Protein AF-A0A3D4S7I1-F1 (afdb_monomer_lite)

Structure (mmCIF, N/CA/C/O backbone):
data_AF-A0A3D4S7I1-F1
#
_entry.id   AF-A0A3D4S7I1-F1
#
loop_
_atom_site.group_PDB
_atom_site.id
_atom_site.type_symbol
_atom_site.label_atom_id
_atom_site.label_alt_id
_atom_site.labe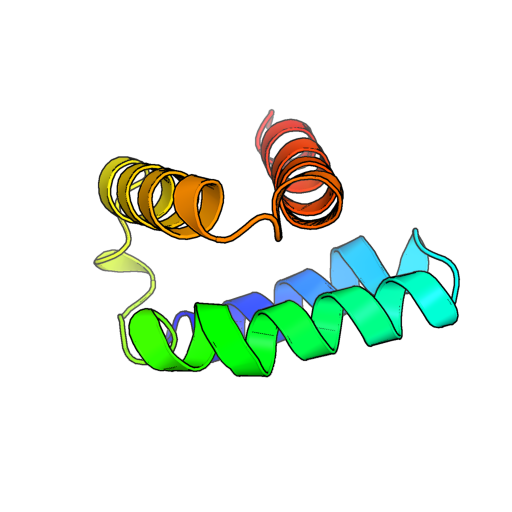l_comp_id
_atom_site.label_asym_id
_atom_site.label_entity_id
_atom_site.label_seq_id
_atom_site.pdbx_PDB_ins_code
_atom_site.Cartn_x
_atom_site.Cartn_y
_atom_site.Cartn_z
_atom_site.occupancy
_atom_site.B_iso_or_equiv
_atom_site.auth_seq_id
_atom_site.auth_comp_id
_atom_site.auth_asym_id
_atom_site.auth_atom_id
_atom_site.pdbx_PDB_model_num
ATOM 1 N N . MET A 1 1 ? -11.408 -11.941 3.105 1.00 84.31 1 MET A N 1
ATOM 2 C CA . MET A 1 1 ? -10.044 -11.950 2.496 1.00 84.31 1 MET A CA 1
ATOM 3 C C . MET A 1 1 ? -9.317 -10.759 3.061 1.00 84.31 1 MET A C 1
ATOM 5 O O . MET A 1 1 ? -9.888 -9.670 3.047 1.00 84.31 1 MET A O 1
ATOM 9 N N . LYS A 1 2 ? -8.077 -10.931 3.520 1.00 88.31 2 LYS A N 1
ATOM 10 C CA . LYS A 1 2 ? -7.356 -9.816 4.130 1.00 88.31 2 LYS A CA 1
ATOM 11 C C . LYS A 1 2 ? -6.900 -8.818 3.081 1.00 88.31 2 LYS A C 1
ATOM 13 O O . LYS A 1 2 ? -6.558 -9.172 1.952 1.00 88.31 2 LYS A O 1
ATOM 18 N N . TYR A 1 3 ? -6.835 -7.553 3.473 1.00 85.31 3 TYR A N 1
ATOM 19 C CA . TYR A 1 3 ? -6.427 -6.490 2.564 1.00 85.31 3 TYR A CA 1
ATOM 20 C C . TYR A 1 3 ? -5.012 -6.667 2.020 1.00 85.31 3 TYR A C 1
ATOM 22 O O . TYR A 1 3 ? -4.773 -6.365 0.855 1.00 85.31 3 TYR A O 1
ATOM 30 N N . LYS A 1 4 ? -4.086 -7.192 2.831 1.00 85.88 4 LYS A N 1
ATOM 31 C CA . LYS A 1 4 ? -2.721 -7.499 2.377 1.00 85.88 4 LYS A CA 1
ATOM 32 C C . LYS A 1 4 ? -2.702 -8.519 1.233 1.00 85.88 4 LYS A C 1
ATOM 34 O O . LYS A 1 4 ? -2.034 -8.297 0.235 1.00 85.88 4 LYS A O 1
ATOM 39 N N . GLU A 1 5 ? -3.514 -9.572 1.332 1.00 87.75 5 GLU A N 1
ATOM 40 C CA . GLU A 1 5 ? -3.601 -10.631 0.316 1.00 87.75 5 GLU A CA 1
ATOM 41 C C . GLU A 1 5 ? -4.176 -10.070 -0.985 1.00 87.75 5 GLU A C 1
ATOM 43 O O . GLU A 1 5 ? -3.692 -10.341 -2.082 1.00 87.75 5 GLU A O 1
ATOM 48 N N . TRP A 1 6 ? -5.194 -9.220 -0.857 1.00 87.69 6 TRP A N 1
ATOM 49 C CA . TRP A 1 6 ? -5.764 -8.522 -1.996 1.00 87.69 6 TRP A CA 1
ATOM 50 C C . TRP A 1 6 ? -4.775 -7.533 -2.633 1.00 87.69 6 TRP A C 1
ATOM 52 O O . TRP A 1 6 ? -4.722 -7.436 -3.859 1.00 87.69 6 TRP A O 1
ATOM 62 N N . LEU A 1 7 ? -3.974 -6.821 -1.830 1.00 84.19 7 LEU A N 1
ATOM 63 C CA . LEU A 1 7 ? -2.942 -5.903 -2.319 1.00 84.19 7 LEU A CA 1
ATOM 64 C C . LEU A 1 7 ? -1.871 -6.633 -3.128 1.00 84.19 7 LEU A C 1
ATOM 66 O O . LEU A 1 7 ? -1.463 -6.108 -4.162 1.00 84.19 7 LEU A O 1
ATOM 70 N N . ASP A 1 8 ? -1.468 -7.831 -2.707 1.00 87.44 8 ASP A N 1
ATOM 71 C CA . ASP A 1 8 ? -0.506 -8.660 -3.437 1.00 87.44 8 ASP A CA 1
ATOM 72 C C . ASP A 1 8 ? -1.064 -9.067 -4.810 1.00 87.44 8 ASP A C 1
ATOM 74 O O . ASP A 1 8 ? -0.419 -8.869 -5.844 1.00 87.44 8 ASP A O 1
ATOM 78 N N . VAL A 1 9 ? -2.318 -9.539 -4.848 1.00 87.50 9 VAL A N 1
ATOM 79 C CA . VAL A 1 9 ? -3.019 -9.885 -6.098 1.00 87.50 9 VAL A CA 1
ATOM 80 C C . VAL A 1 9 ? -3.184 -8.660 -6.998 1.00 87.50 9 VAL A C 1
ATOM 82 O O . VAL A 1 9 ? -2.979 -8.733 -8.211 1.00 87.50 9 VAL A O 1
ATOM 85 N N . TRP A 1 10 ? -3.556 -7.515 -6.430 1.00 85.00 10 TRP A N 1
ATOM 86 C CA . TRP A 1 10 ? -3.715 -6.272 -7.174 1.00 85.00 10 TRP A CA 1
ATOM 87 C C . TRP A 1 10 ? -2.379 -5.782 -7.750 1.00 85.00 10 TRP A C 1
ATOM 89 O O . TRP A 1 10 ? -2.312 -5.364 -8.908 1.00 85.00 10 TRP A O 1
ATOM 99 N N . PHE A 1 11 ? -1.304 -5.870 -6.973 1.00 84.94 11 PHE A N 1
ATOM 100 C CA . PHE A 1 11 ? 0.027 -5.459 -7.392 1.00 84.94 11 PHE A CA 1
ATOM 101 C C . PHE A 1 11 ? 0.538 -6.305 -8.565 1.00 84.94 11 PHE A C 1
ATOM 103 O O . PHE A 1 11 ? 0.932 -5.744 -9.591 1.00 84.94 11 PHE A O 1
ATOM 110 N N . ALA A 1 12 ? 0.444 -7.632 -8.458 1.00 86.00 12 ALA A N 1
ATOM 111 C CA . ALA A 1 12 ? 0.871 -8.553 -9.510 1.00 86.00 12 ALA A CA 1
ATOM 112 C C . ALA A 1 12 ? 0.057 -8.391 -10.808 1.00 86.00 12 ALA A C 1
ATOM 114 O O . ALA A 1 12 ? 0.603 -8.449 -11.905 1.00 86.00 12 ALA A O 1
ATOM 115 N N . ASN A 1 13 ? -1.252 -8.132 -10.709 1.00 82.69 13 ASN A N 1
ATOM 116 C CA . ASN A 1 13 ? -2.112 -8.044 -11.895 1.00 82.69 13 ASN A CA 1
ATOM 117 C C . ASN A 1 13 ? -2.120 -6.667 -12.569 1.00 82.69 13 ASN A C 1
ATOM 119 O O . ASN A 1 13 ? -2.320 -6.579 -13.780 1.00 82.69 13 ASN A O 1
ATOM 123 N N . TYR A 1 14 ? -1.936 -5.581 -11.813 1.00 79.88 14 TYR A N 1
ATOM 124 C CA . TYR A 1 14 ? -2.111 -4.225 -12.346 1.00 79.88 14 TYR A CA 1
ATOM 125 C C . TYR A 1 14 ? -0.837 -3.390 -12.349 1.00 79.88 14 TYR A C 1
ATOM 127 O O . TYR A 1 14 ? -0.696 -2.526 -13.216 1.00 79.88 14 TYR A O 1
ATOM 135 N N . ILE A 1 15 ? 0.084 -3.603 -11.407 1.00 79.00 15 ILE A N 1
ATOM 136 C CA . ILE A 1 15 ? 1.304 -2.797 -11.289 1.00 79.00 15 ILE A CA 1
ATOM 137 C C . ILE A 1 15 ? 2.463 -3.454 -12.027 1.00 79.00 15 ILE A C 1
ATOM 139 O O . ILE A 1 15 ? 3.057 -2.794 -12.878 1.00 79.00 15 ILE A O 1
ATOM 143 N N . GLU A 1 16 ? 2.752 -4.730 -11.765 1.00 80.00 16 GLU A N 1
ATOM 144 C CA . GLU A 1 16 ? 3.866 -5.433 -12.419 1.00 80.00 16 GLU A CA 1
ATOM 145 C C . GLU A 1 16 ? 3.809 -5.407 -13.956 1.00 80.00 16 GLU A C 1
ATOM 147 O O . GLU A 1 16 ? 4.831 -5.084 -14.563 1.00 80.00 16 GLU A O 1
ATOM 152 N N . PRO A 1 17 ? 2.657 -5.634 -14.621 1.00 81.00 17 PRO A N 1
ATOM 153 C CA . PRO A 1 17 ? 2.613 -5.667 -16.083 1.00 81.00 17 PRO A CA 1
ATOM 154 C C . PRO A 1 17 ? 2.687 -4.272 -16.714 1.00 81.00 17 PRO A C 1
ATOM 156 O O . PRO A 1 17 ? 3.031 -4.128 -17.885 1.00 81.00 17 PRO A O 1
ATOM 159 N N . SER A 1 18 ? 2.327 -3.230 -15.956 1.00 75.50 18 SER A N 1
ATOM 160 C CA . SER A 1 18 ? 2.170 -1.863 -16.468 1.00 75.50 18 SER A CA 1
ATOM 161 C C . SER A 1 18 ? 3.327 -0.930 -16.107 1.00 75.50 18 SER A C 1
ATOM 163 O O . SER A 1 18 ? 3.427 0.175 -16.651 1.00 75.50 18 SER A O 1
ATOM 165 N N . SER A 1 19 ? 4.201 -1.342 -15.186 1.00 79.62 19 SER A N 1
ATOM 166 C CA . SER A 1 19 ? 5.230 -0.491 -14.595 1.00 79.62 19 SER A CA 1
ATOM 167 C C . SER A 1 19 ? 6.632 -1.070 -14.777 1.00 79.62 19 SER A C 1
ATOM 169 O O . SER A 1 19 ? 6.849 -2.272 -14.823 1.00 79.62 19 SER A O 1
ATOM 171 N N . LYS A 1 20 ? 7.630 -0.185 -14.879 1.00 81.81 20 LYS A N 1
ATOM 172 C CA . LYS A 1 20 ? 9.045 -0.589 -14.933 1.00 81.81 20 LYS A CA 1
ATOM 173 C C . LYS A 1 20 ? 9.492 -1.123 -13.570 1.00 81.81 20 LYS A C 1
ATOM 175 O O . LYS A 1 20 ? 9.066 -0.584 -12.552 1.00 81.81 20 LYS A O 1
ATOM 180 N N . THR A 1 21 ? 10.458 -2.039 -13.553 1.00 83.62 21 THR A N 1
ATOM 181 C CA . THR A 1 21 ? 10.985 -2.721 -12.352 1.00 83.62 21 THR A CA 1
ATOM 182 C C . THR A 1 21 ? 11.258 -1.781 -11.169 1.00 83.62 21 THR A C 1
ATOM 184 O O . THR A 1 21 ? 10.697 -1.974 -10.098 1.00 83.62 21 THR A O 1
ATOM 187 N N . LYS A 1 22 ? 11.980 -0.667 -11.377 1.00 80.75 22 LYS A N 1
ATOM 188 C CA . LYS A 1 22 ? 12.248 0.337 -10.318 1.00 80.75 22 LYS A CA 1
ATOM 189 C C . LYS A 1 22 ? 10.996 0.997 -9.725 1.00 80.75 22 LYS A C 1
ATOM 191 O O . LYS A 1 22 ? 11.015 1.500 -8.606 1.00 80.75 22 LYS A O 1
ATOM 196 N N . THR A 1 23 ? 9.923 1.093 -10.507 1.00 77.50 23 THR A N 1
ATOM 197 C CA . THR A 1 23 ? 8.639 1.636 -10.037 1.00 77.50 23 THR A CA 1
ATOM 198 C C . THR A 1 23 ? 7.892 0.589 -9.225 1.00 77.50 23 THR A C 1
ATOM 200 O O . THR A 1 23 ? 7.355 0.939 -8.179 1.00 77.50 23 THR A 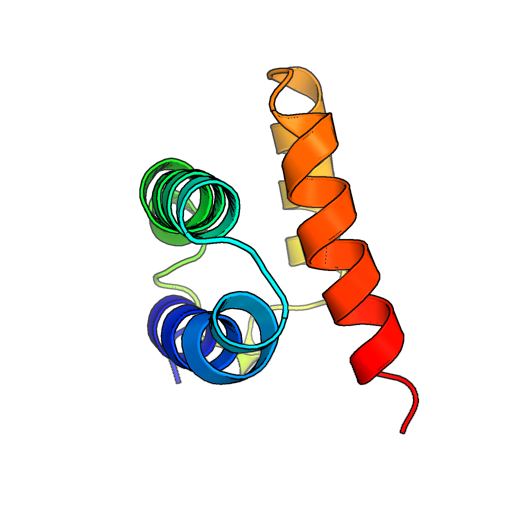O 1
ATOM 203 N N . CYS A 1 24 ? 7.923 -0.672 -9.664 1.00 82.62 24 CYS A N 1
ATOM 204 C CA . CYS A 1 24 ? 7.379 -1.801 -8.915 1.00 82.62 24 CYS A CA 1
ATOM 205 C C . CYS A 1 24 ? 8.063 -1.923 -7.549 1.00 82.62 24 CYS A C 1
ATOM 207 O O . CYS A 1 24 ? 7.373 -1.841 -6.543 1.00 82.62 24 CYS A O 1
ATOM 209 N N . GLU A 1 25 ? 9.397 -1.966 -7.494 1.00 85.12 25 GLU A N 1
ATOM 210 C CA . GLU A 1 25 ? 10.173 -2.011 -6.239 1.00 85.12 25 GLU A CA 1
ATOM 211 C C . GLU A 1 25 ? 9.788 -0.882 -5.274 1.00 85.12 25 GLU A C 1
ATOM 213 O O . GLU A 1 25 ? 9.565 -1.084 -4.084 1.00 85.12 25 GLU A O 1
ATOM 218 N N . ARG A 1 26 ? 9.651 0.342 -5.794 1.00 81.81 26 ARG A N 1
ATOM 219 C CA . ARG A 1 26 ? 9.271 1.477 -4.954 1.00 81.81 26 ARG A CA 1
ATOM 220 C C . ARG A 1 26 ? 7.820 1.403 -4.484 1.00 81.81 26 ARG A C 1
ATOM 222 O O . ARG A 1 26 ? 7.489 1.990 -3.458 1.00 81.81 26 ARG A O 1
ATOM 229 N N . TYR A 1 27 ? 6.934 0.770 -5.246 1.00 80.38 27 TYR A N 1
ATOM 230 C CA . TYR A 1 27 ? 5.536 0.588 -4.861 1.00 80.38 27 TYR A CA 1
ATOM 231 C C . TYR A 1 27 ? 5.374 -0.575 -3.880 1.00 80.38 27 TYR A C 1
ATOM 233 O O . TYR A 1 27 ? 4.613 -0.417 -2.928 1.00 80.38 27 TYR A O 1
ATOM 241 N N . SER A 1 28 ? 6.122 -1.670 -4.038 1.00 83.94 28 SER A N 1
ATOM 242 C CA . SER A 1 28 ? 6.128 -2.779 -3.081 1.00 83.94 28 SER A CA 1
ATOM 243 C C . SER A 1 28 ? 6.652 -2.326 -1.719 1.00 83.94 28 SER A C 1
ATOM 245 O O . SER A 1 28 ? 5.989 -2.564 -0.715 1.00 83.94 28 SER A O 1
ATOM 247 N N . GLU A 1 29 ? 7.736 -1.539 -1.674 1.00 85.62 29 GLU A N 1
ATOM 248 C CA . GLU A 1 29 ? 8.221 -0.947 -0.418 1.00 85.62 29 GLU A CA 1
ATOM 249 C C . GLU A 1 29 ? 7.152 -0.106 0.286 1.00 85.62 29 GLU A C 1
ATOM 251 O O . GLU A 1 29 ? 7.039 -0.133 1.509 1.00 85.62 29 GLU A O 1
ATOM 256 N N . ILE A 1 30 ? 6.371 0.670 -0.470 1.00 81.88 30 ILE A N 1
ATOM 257 C CA . ILE A 1 30 ? 5.307 1.502 0.100 1.00 81.88 30 ILE A CA 1
ATOM 258 C C . ILE A 1 30 ? 4.170 0.630 0.640 1.00 81.88 30 ILE A C 1
ATOM 260 O O . ILE A 1 30 ? 3.620 0.932 1.703 1.00 81.88 30 ILE A O 1
ATOM 264 N N . ILE A 1 31 ? 3.813 -0.430 -0.086 1.00 84.06 31 ILE A N 1
ATOM 265 C CA . ILE A 1 31 ? 2.788 -1.383 0.333 1.00 84.06 31 ILE A CA 1
ATOM 266 C C . ILE A 1 31 ? 3.208 -2.056 1.636 1.00 84.06 31 ILE A C 1
ATOM 268 O O . ILE A 1 31 ? 2.473 -1.967 2.616 1.00 84.06 31 ILE A O 1
ATOM 272 N N . GLU A 1 32 ? 4.411 -2.618 1.700 1.00 85.38 32 GLU A N 1
ATOM 273 C CA . GLU A 1 32 ? 4.893 -3.299 2.900 1.00 85.38 32 GLU A CA 1
ATOM 274 C C . GLU A 1 32 ? 5.077 -2.351 4.087 1.00 85.38 32 GLU A C 1
ATOM 276 O O . GLU A 1 32 ? 4.559 -2.616 5.170 1.00 85.38 32 GLU A O 1
ATOM 281 N N . LYS A 1 33 ? 5.782 -1.227 3.901 1.00 83.69 33 LYS A N 1
ATOM 282 C CA . LYS A 1 33 ? 6.184 -0.346 5.014 1.00 83.69 33 LYS A CA 1
ATOM 283 C C . LYS A 1 33 ? 5.057 0.536 5.538 1.00 83.69 33 LYS A C 1
ATOM 285 O O . LYS A 1 33 ? 5.157 1.050 6.652 1.00 83.69 33 LYS A O 1
ATOM 290 N N . HIS A 1 34 ? 4.007 0.756 4.747 1.00 81.50 34 HIS A N 1
ATOM 291 C CA . HIS A 1 34 ? 2.918 1.653 5.125 1.00 81.50 34 HIS A CA 1
ATOM 292 C C . HIS A 1 34 ? 1.565 0.949 5.101 1.00 81.50 34 HIS A C 1
ATOM 294 O O . HIS A 1 34 ? 0.932 0.830 6.153 1.00 81.50 34 HIS A O 1
ATOM 300 N N . LEU A 1 35 ? 1.126 0.461 3.936 1.00 80.06 35 LEU A N 1
ATOM 301 C CA . LEU A 1 35 ? -0.228 -0.081 3.790 1.00 80.06 35 LEU A CA 1
ATOM 302 C C . LEU A 1 35 ? -0.431 -1.355 4.615 1.00 80.06 35 LEU A C 1
ATOM 304 O O . LEU A 1 35 ? -1.410 -1.427 5.352 1.00 80.06 35 LEU A O 1
ATOM 308 N N . ASN A 1 36 ? 0.500 -2.306 4.578 1.00 83.12 36 ASN A N 1
ATOM 309 C CA . ASN A 1 36 ? 0.376 -3.557 5.325 1.00 83.12 36 ASN A CA 1
ATOM 310 C C . ASN A 1 36 ? 0.454 -3.333 6.840 1.00 83.12 36 ASN A C 1
ATOM 312 O O . ASN A 1 36 ? -0.336 -3.918 7.574 1.00 83.12 36 ASN A O 1
ATOM 316 N N . VAL A 1 37 ? 1.318 -2.424 7.309 1.00 82.38 37 VAL A N 1
ATOM 317 C CA . VAL A 1 37 ? 1.481 -2.123 8.746 1.00 82.38 37 VAL A CA 1
ATOM 318 C C . VAL A 1 37 ? 0.190 -1.605 9.387 1.00 82.38 37 VAL A C 1
ATOM 320 O O . VAL A 1 37 ? -0.109 -1.950 10.527 1.00 82.38 37 VAL A O 1
ATOM 323 N N . LYS A 1 38 ? -0.571 -0.757 8.682 1.00 78.25 38 LYS A N 1
ATOM 324 C CA . LYS A 1 38 ? -1.799 -0.149 9.225 1.00 78.25 38 LYS A CA 1
ATOM 325 C C . LYS A 1 38 ? -3.078 -0.838 8.776 1.00 78.25 38 LYS A C 1
ATOM 327 O O . LYS A 1 38 ? -4.015 -0.859 9.557 1.00 78.25 38 LYS A O 1
ATOM 332 N N . LEU A 1 39 ? -3.152 -1.304 7.531 1.00 80.56 39 LEU A N 1
ATOM 333 C CA . LEU A 1 39 ? -4.389 -1.785 6.906 1.00 80.56 39 LEU A CA 1
ATOM 334 C C . LEU A 1 39 ? -4.346 -3.271 6.539 1.00 80.56 39 LEU A C 1
ATOM 336 O O . LEU A 1 39 ? -5.382 -3.827 6.201 1.00 80.56 39 LEU A O 1
ATOM 340 N N . GLY A 1 40 ? -3.184 -3.926 6.590 1.00 81.56 40 GLY A N 1
ATOM 341 C CA . GLY A 1 40 ? -3.022 -5.289 6.078 1.00 81.56 40 GLY A CA 1
ATOM 342 C C . GLY A 1 40 ? -3.858 -6.346 6.804 1.00 81.56 40 GLY A C 1
ATOM 343 O O . GLY A 1 40 ? -4.246 -7.334 6.185 1.00 81.56 40 GLY A O 1
ATOM 344 N N . GLU A 1 41 ? -4.154 -6.124 8.087 1.00 86.31 41 GLU A N 1
ATOM 345 C CA . GLU A 1 41 ? -4.953 -7.037 8.917 1.00 86.31 41 GLU A CA 1
ATOM 346 C C . GLU A 1 41 ? -6.462 -6.777 8.860 1.00 86.31 41 GLU A C 1
ATOM 348 O O . GLU A 1 41 ? -7.218 -7.549 9.439 1.00 86.31 41 GLU A O 1
ATOM 353 N N . TYR A 1 42 ? -6.905 -5.727 8.164 1.00 84.69 42 TYR A N 1
ATOM 354 C CA . TYR A 1 42 ? -8.331 -5.489 7.961 1.00 84.69 42 TYR A CA 1
ATOM 355 C C . TYR A 1 42 ? -8.885 -6.507 6.967 1.00 84.69 42 TYR A C 1
ATOM 357 O O . TYR A 1 42 ? -8.233 -6.831 5.962 1.00 84.69 42 TYR A O 1
ATOM 365 N N . GLU A 1 43 ? -10.108 -6.967 7.213 1.00 85.44 43 GLU A N 1
ATOM 366 C CA . GLU A 1 43 ? -10.846 -7.699 6.193 1.00 85.44 43 GLU A CA 1
ATOM 367 C C . GLU A 1 43 ? -11.233 -6.739 5.064 1.00 85.44 43 GLU A C 1
ATOM 369 O O . GLU A 1 43 ? -11.579 -5.575 5.288 1.00 85.44 43 GLU A O 1
ATOM 374 N N . LEU A 1 44 ? -11.180 -7.223 3.822 1.00 80.25 44 LEU A N 1
ATOM 375 C CA . LEU A 1 44 ? -11.531 -6.420 2.649 1.00 80.25 44 LEU A CA 1
ATOM 376 C C . LEU A 1 44 ? -12.960 -5.859 2.757 1.00 80.25 44 LEU A C 1
ATOM 378 O O . LEU A 1 44 ? -13.225 -4.744 2.316 1.00 80.25 44 LEU A O 1
ATOM 382 N N . GLU A 1 45 ? -13.861 -6.613 3.383 1.00 80.12 45 GLU A N 1
ATOM 383 C CA . GLU A 1 45 ? -15.258 -6.234 3.617 1.00 80.12 45 GLU A CA 1
ATOM 384 C C . GLU A 1 45 ? -15.409 -5.053 4.594 1.00 80.12 45 GLU A C 1
ATOM 386 O O . GLU A 1 45 ? -16.374 -4.295 4.510 1.00 80.12 45 GLU A O 1
ATOM 391 N N . GLU A 1 46 ? -14.440 -4.850 5.489 1.00 77.69 46 GLU A N 1
ATOM 392 C CA . GLU A 1 46 ? -14.430 -3.754 6.468 1.00 77.69 46 GLU A CA 1
ATOM 393 C C . GLU A 1 46 ? -13.803 -2.470 5.898 1.00 77.69 46 GLU A C 1
ATOM 395 O O . GLU A 1 46 ? -13.962 -1.369 6.442 1.00 77.69 46 GLU A O 1
ATOM 400 N N . LEU A 1 47 ? -13.103 -2.582 4.767 1.00 76.75 47 LEU A N 1
ATOM 401 C CA . LEU A 1 47 ? -12.435 -1.471 4.103 1.00 76.75 47 LEU A CA 1
ATOM 402 C C . LEU A 1 47 ? -13.402 -0.663 3.243 1.00 76.75 47 LEU A C 1
ATOM 404 O O . LEU A 1 47 ? -13.469 -0.765 2.019 1.00 76.75 47 LEU A O 1
ATOM 408 N N . SER A 1 48 ? -14.110 0.246 3.907 1.00 76.56 48 SER A N 1
ATOM 409 C CA . SER A 1 48 ? -14.864 1.294 3.225 1.00 76.56 48 SER A CA 1
ATOM 410 C C . SER A 1 48 ? -13.926 2.250 2.460 1.00 76.56 48 SER A C 1
ATOM 412 O O . SER A 1 48 ? -12.854 2.608 2.970 1.00 76.56 48 SER A O 1
ATOM 414 N N . PRO A 1 49 ? -14.345 2.786 1.294 1.00 73.06 49 PRO A N 1
ATOM 415 C CA . PRO A 1 49 ? -13.617 3.837 0.577 1.00 73.06 49 PRO A CA 1
ATOM 416 C C . PRO A 1 49 ? -13.221 5.027 1.465 1.00 73.06 49 PRO A C 1
ATOM 418 O O . PRO A 1 49 ? -12.156 5.614 1.279 1.00 73.06 49 PRO A O 1
ATOM 421 N N . ILE A 1 50 ? -14.033 5.351 2.478 1.00 77.38 50 ILE A N 1
ATOM 422 C CA . ILE A 1 50 ? -13.750 6.408 3.460 1.00 77.38 50 ILE A CA 1
ATOM 423 C C . ILE A 1 50 ? -12.544 6.074 4.345 1.00 77.38 50 ILE A C 1
ATOM 425 O O . ILE A 1 50 ? -11.750 6.968 4.646 1.00 77.38 50 ILE A O 1
ATOM 429 N N . VAL A 1 51 ? -12.384 4.813 4.755 1.00 75.25 51 VAL A N 1
ATOM 430 C CA . VAL A 1 51 ? -11.253 4.359 5.584 1.00 75.25 51 VAL A CA 1
ATOM 431 C C . VAL A 1 51 ? -9.960 4.472 4.782 1.00 75.25 51 VAL A C 1
ATOM 433 O O . VAL A 1 51 ? -8.992 5.085 5.240 1.00 75.25 51 VAL A O 1
ATOM 436 N N . ILE A 1 52 ? -9.986 4.000 3.535 1.00 72.94 52 ILE A N 1
ATOM 437 C CA . ILE A 1 52 ? -8.862 4.110 2.600 1.00 72.94 52 ILE A CA 1
ATOM 438 C C . ILE A 1 52 ? -8.517 5.585 2.346 1.00 72.94 52 ILE A C 1
ATOM 440 O O . ILE A 1 52 ? -7.356 5.986 2.428 1.00 72.94 52 ILE A O 1
ATOM 444 N N . GLN A 1 53 ? -9.517 6.433 2.093 1.00 70.44 53 GLN A N 1
ATOM 445 C CA . GLN A 1 53 ? -9.299 7.844 1.780 1.00 70.44 53 GLN A CA 1
ATOM 446 C C . GLN A 1 53 ? -8.771 8.649 2.976 1.00 70.44 53 GLN A C 1
ATOM 448 O O . GLN A 1 53 ? -7.898 9.509 2.798 1.00 70.44 53 GLN A O 1
ATOM 453 N N . LYS A 1 54 ? -9.232 8.350 4.198 1.00 79.00 54 LYS A N 1
ATOM 454 C CA . LYS A 1 54 ? -8.661 8.903 5.436 1.00 79.00 54 LYS A CA 1
ATOM 455 C C . LYS A 1 54 ? -7.201 8.494 5.594 1.00 79.00 54 LYS A C 1
ATOM 457 O O . LYS A 1 54 ? -6.359 9.363 5.801 1.00 79.00 54 LYS A O 1
ATOM 462 N N . TYR A 1 55 ? -6.886 7.217 5.397 1.00 75.56 55 TYR A N 1
ATOM 463 C CA . TYR A 1 55 ? -5.520 6.715 5.520 1.00 75.56 55 TYR A CA 1
ATOM 464 C C . TYR A 1 55 ? -4.559 7.333 4.488 1.00 75.56 55 TYR A C 1
ATOM 466 O O . TYR A 1 55 ? -3.469 7.790 4.835 1.00 75.56 55 TYR A O 1
ATOM 474 N N . ILE A 1 56 ? -4.988 7.469 3.228 1.00 68.50 56 ILE A N 1
ATOM 475 C CA . ILE A 1 56 ? -4.219 8.189 2.199 1.00 68.50 56 ILE A CA 1
ATOM 476 C C . ILE A 1 56 ? -3.978 9.642 2.624 1.00 68.50 56 ILE A C 1
ATOM 478 O O . ILE A 1 56 ? -2.887 10.170 2.412 1.00 68.50 56 ILE A O 1
ATOM 482 N N . THR A 1 57 ? -4.983 10.297 3.211 1.00 72.31 57 THR A N 1
ATOM 483 C CA . THR A 1 57 ? -4.888 11.685 3.685 1.00 72.31 57 THR A CA 1
ATOM 484 C C . THR A 1 57 ? -3.924 11.825 4.866 1.00 72.31 57 THR A C 1
ATOM 486 O O . THR A 1 57 ? -3.180 12.803 4.917 1.00 72.31 57 THR A O 1
ATOM 489 N N . GLU A 1 58 ? -3.855 10.840 5.763 1.00 70.69 58 GLU A N 1
ATOM 490 C CA . GLU A 1 58 ? -2.831 10.780 6.816 1.00 70.69 58 GLU A CA 1
ATOM 491 C C . GLU A 1 58 ? -1.424 10.636 6.220 1.00 70.69 58 GLU A C 1
ATOM 493 O O . GLU A 1 58 ? -0.524 11.406 6.561 1.00 70.69 58 GLU A O 1
ATOM 498 N N . LEU A 1 59 ? -1.246 9.734 5.248 1.00 65.38 59 LEU A N 1
ATOM 499 C CA . LEU A 1 59 ? 0.028 9.549 4.545 1.00 65.38 59 LEU A CA 1
ATOM 500 C C . LEU A 1 59 ? 0.469 10.795 3.755 1.00 65.38 59 LEU A C 1
ATOM 502 O O . LEU A 1 59 ? 1.669 11.007 3.560 1.00 65.38 59 LEU A O 1
ATOM 506 N N . ARG A 1 60 ? -0.466 11.671 3.340 1.00 54.41 60 ARG A N 1
ATOM 507 C CA . ARG A 1 60 ? -0.141 12.949 2.673 1.00 54.41 60 ARG A CA 1
ATOM 508 C C . ARG A 1 60 ? 0.732 13.868 3.514 1.00 54.41 60 ARG A C 1
ATOM 510 O O . ARG A 1 60 ? 1.509 14.629 2.939 1.00 54.41 60 ARG A O 1
ATOM 517 N N . ARG A 1 61 ? 0.630 13.798 4.841 1.00 57.09 61 ARG A N 1
ATOM 518 C CA . ARG A 1 61 ? 1.420 14.643 5.747 1.00 57.09 61 ARG A CA 1
ATOM 519 C C . ARG A 1 61 ? 2.895 14.227 5.821 1.00 57.09 61 ARG A C 1
ATOM 521 O O . AR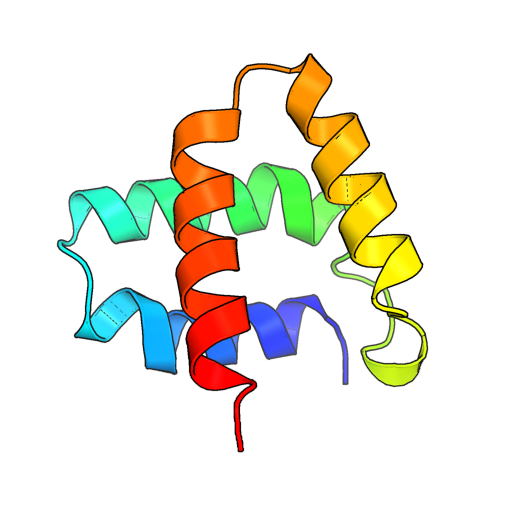G A 1 61 ? 3.705 15.013 6.288 1.00 57.09 61 ARG A O 1
ATOM 528 N N . VAL A 1 62 ? 3.254 13.047 5.300 1.00 58.03 62 VAL A N 1
ATOM 529 C CA . VAL A 1 62 ? 4.592 12.433 5.434 1.00 58.03 62 VAL A CA 1
ATOM 530 C C . VAL A 1 62 ? 5.427 12.504 4.131 1.00 58.03 62 VAL A C 1
ATOM 532 O O . VAL A 1 62 ? 6.492 11.917 4.032 1.00 58.03 62 VAL A O 1
ATOM 535 N N . VAL A 1 63 ? 5.008 13.265 3.106 1.00 52.97 63 VAL A N 1
ATOM 536 C CA . VAL A 1 63 ? 5.799 13.509 1.862 1.00 52.97 63 VAL A CA 1
ATOM 537 C C . VAL A 1 63 ? 5.991 12.264 0.952 1.00 52.97 63 VAL A C 1
ATOM 539 O O . VAL A 1 63 ? 6.770 12.277 0.005 1.00 52.97 63 VAL A O 1
ATOM 542 N N . LEU A 1 64 ? 5.192 11.201 1.103 1.00 56.06 64 LEU A N 1
ATOM 543 C CA . LEU A 1 64 ? 5.234 9.989 0.241 1.00 56.06 64 LEU A CA 1
ATOM 544 C C . LEU A 1 64 ? 4.306 10.059 -1.000 1.00 56.06 64 LEU A C 1
ATOM 546 O O . LEU A 1 64 ? 4.082 9.091 -1.732 1.00 56.06 64 LEU A O 1
ATOM 550 N N . LEU A 1 65 ? 3.761 11.247 -1.256 1.00 51.06 65 LEU A N 1
ATOM 551 C CA . LEU A 1 65 ? 2.532 11.490 -2.015 1.00 51.06 65 LEU A CA 1
ATOM 552 C C . LEU A 1 65 ? 2.599 11.223 -3.527 1.00 51.06 65 LEU A C 1
ATOM 554 O O . LEU A 1 65 ? 1.618 10.764 -4.117 1.00 51.06 65 LEU A O 1
ATOM 558 N N . ARG A 1 66 ? 3.734 11.510 -4.176 1.00 53.78 66 ARG A N 1
ATOM 559 C CA . ARG A 1 66 ? 3.817 11.473 -5.652 1.00 53.78 66 ARG A CA 1
ATOM 560 C C . ARG A 1 66 ? 3.685 10.061 -6.232 1.00 53.78 66 ARG A C 1
ATOM 562 O O . ARG A 1 66 ? 3.286 9.917 -7.386 1.00 53.78 66 ARG A O 1
ATOM 569 N N . ASN A 1 67 ? 3.987 9.036 -5.438 1.00 54.53 67 ASN A N 1
ATOM 570 C CA . ASN A 1 67 ? 3.954 7.640 -5.867 1.00 54.53 67 ASN A CA 1
ATOM 571 C C . ASN A 1 67 ? 2.618 6.970 -5.529 1.00 54.53 67 ASN A C 1
ATOM 573 O O . ASN A 1 67 ? 2.027 6.328 -6.391 1.00 54.53 67 ASN A O 1
ATOM 577 N N . ILE A 1 68 ? 2.077 7.232 -4.336 1.00 57.69 68 ILE A N 1
ATOM 578 C CA . ILE A 1 68 ? 0.780 6.703 -3.888 1.00 57.69 68 ILE A CA 1
ATOM 579 C C . ILE A 1 68 ? -0.379 7.259 -4.728 1.00 57.69 68 ILE A C 1
ATOM 581 O O . ILE A 1 68 ? -1.283 6.525 -5.112 1.00 57.69 68 ILE A O 1
ATOM 585 N N . GLN A 1 69 ? -0.349 8.541 -5.107 1.00 56.66 69 GLN A N 1
ATOM 586 C CA . GLN A 1 69 ? -1.382 9.091 -5.996 1.00 56.66 69 GLN A CA 1
ATOM 587 C C . GLN A 1 69 ? -1.393 8.444 -7.386 1.00 56.66 69 GLN A C 1
ATOM 589 O O . GLN A 1 69 ? -2.447 8.397 -8.014 1.00 56.66 69 GLN A O 1
ATOM 594 N N . LYS A 1 70 ? -0.250 7.951 -7.881 1.00 61.22 70 LYS A N 1
ATOM 595 C CA . LYS A 1 70 ? -0.196 7.216 -9.153 1.00 61.22 70 LYS A CA 1
ATOM 596 C C . LYS A 1 70 ? -0.836 5.834 -9.012 1.00 61.22 70 LYS A C 1
ATOM 598 O O . LYS A 1 70 ? -1.687 5.504 -9.830 1.00 61.22 70 LYS A O 1
ATOM 603 N N . VAL A 1 71 ? -0.509 5.112 -7.940 1.00 60.59 71 VAL A N 1
ATOM 604 C CA . VAL A 1 71 ? -1.122 3.829 -7.539 1.00 60.59 71 VAL A CA 1
ATOM 605 C C . VAL A 1 71 ? -2.652 3.949 -7.481 1.00 60.59 71 VAL A C 1
ATOM 607 O O . VAL A 1 71 ? -3.360 3.233 -8.184 1.00 60.59 71 VAL A O 1
ATOM 610 N N . PHE A 1 72 ? -3.186 4.937 -6.757 1.00 61.88 72 PHE A N 1
ATOM 611 C CA . PHE A 1 72 ? -4.641 5.120 -6.649 1.00 61.88 72 PHE A CA 1
ATOM 612 C C . PHE A 1 72 ? -5.301 5.699 -7.910 1.00 61.88 72 PHE A C 1
ATOM 614 O O . PHE A 1 72 ? -6.484 5.465 -8.146 1.00 61.88 72 PHE A O 1
ATOM 621 N N . ARG A 1 73 ? -4.567 6.425 -8.764 1.00 62.22 73 ARG A N 1
ATOM 622 C CA . ARG A 1 73 ? -5.083 6.844 -10.079 1.00 62.22 73 ARG A CA 1
ATOM 623 C C . ARG A 1 73 ? -5.240 5.651 -11.029 1.00 62.22 73 ARG A C 1
ATOM 625 O O . ARG A 1 73 ? -6.162 5.665 -11.840 1.00 62.22 73 ARG A O 1
ATOM 632 N N . VAL A 1 74 ? -4.377 4.636 -10.924 1.00 61.12 74 VAL A N 1
ATOM 633 C CA . VAL A 1 74 ? -4.567 3.336 -11.595 1.00 61.12 74 VAL A CA 1
ATOM 634 C C . VAL A 1 74 ? -5.779 2.619 -10.994 1.00 61.12 74 VAL A C 1
ATOM 636 O O . VAL A 1 74 ? -6.657 2.194 -11.739 1.00 61.12 74 VAL A O 1
ATOM 639 N N . TYR A 1 75 ? -5.904 2.611 -9.663 1.00 60.44 75 TYR A N 1
ATOM 640 C CA . TYR A 1 75 ? -7.051 2.028 -8.959 1.00 60.44 75 TYR A CA 1
ATOM 641 C C . TYR A 1 75 ? -8.405 2.596 -9.423 1.00 60.44 75 TYR A C 1
ATOM 643 O O . TYR A 1 75 ? -9.280 1.858 -9.865 1.00 60.44 75 TYR A O 1
ATOM 651 N N . GLY A 1 76 ? -8.555 3.925 -9.427 1.00 59.72 76 GLY A N 1
ATOM 652 C CA . GLY A 1 76 ? -9.795 4.595 -9.837 1.00 59.72 76 GLY A CA 1
ATOM 653 C C . GLY A 1 76 ? -10.102 4.541 -11.340 1.00 59.72 76 GLY A C 1
ATOM 654 O O . GLY A 1 76 ? -11.223 4.850 -11.738 1.00 59.72 76 GLY A O 1
ATOM 655 N N . ARG A 1 77 ? -9.137 4.168 -12.194 1.00 54.78 77 ARG A N 1
ATOM 656 C CA . ARG A 1 77 ? -9.400 3.892 -13.618 1.00 54.78 77 ARG A CA 1
ATOM 657 C C . ARG A 1 77 ? -9.951 2.488 -13.841 1.00 54.78 77 ARG A C 1
ATOM 659 O O . ARG A 1 77 ? -10.811 2.337 -14.696 1.00 54.78 77 ARG A O 1
ATOM 666 N N . ASN A 1 78 ? -9.493 1.508 -13.065 1.00 48.69 78 ASN A N 1
ATOM 667 C CA . ASN A 1 78 ? -9.906 0.108 -13.210 1.00 48.69 78 ASN A CA 1
ATOM 668 C C . ASN A 1 78 ? -11.238 -0.215 -12.507 1.00 48.69 78 ASN A C 1
ATOM 670 O O . ASN A 1 78 ? -11.810 -1.265 -12.756 1.00 48.69 78 ASN A O 1
ATOM 674 N N . LEU A 1 79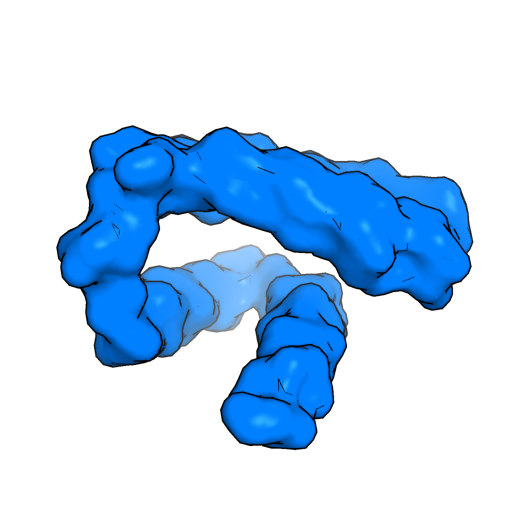 ? -11.751 0.698 -11.675 1.00 46.06 79 LEU A N 1
ATOM 675 C CA . LEU A 1 79 ? -13.058 0.603 -11.006 1.00 46.06 79 LEU A CA 1
ATOM 676 C C . LEU A 1 79 ? -14.219 1.259 -11.783 1.00 46.06 79 LEU A C 1
ATOM 678 O O . LEU A 1 79 ? -15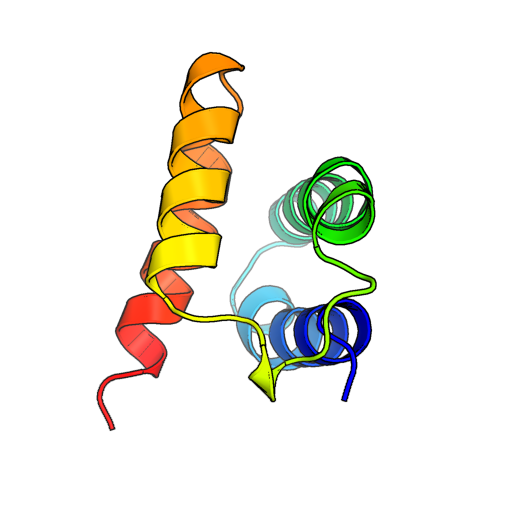.328 1.329 -11.265 1.00 46.06 79 LEU A O 1
ATOM 682 N N . ARG A 1 80 ? -13.992 1.760 -13.008 1.00 35.97 80 ARG A N 1
ATOM 683 C CA . ARG A 1 80 ? -15.088 2.099 -13.935 1.00 35.97 80 ARG A CA 1
ATOM 684 C C . ARG A 1 80 ? -15.447 0.874 -14.771 1.00 35.97 80 ARG A C 1
ATOM 686 O O . ARG A 1 80 ? -15.135 0.835 -15.958 1.00 35.97 80 ARG A O 1
ATOM 693 N N . VAL A 1 81 ? -16.078 -0.102 -14.134 1.00 38.16 81 VAL A N 1
ATOM 694 C CA . VAL A 1 81 ? -16.955 -1.086 -14.778 1.00 38.16 81 VAL A CA 1
ATOM 695 C C . VAL A 1 81 ? -18.157 -1.246 -13.867 1.00 38.16 81 VAL A C 1
ATOM 697 O O . VAL A 1 81 ? -17.923 -1.383 -12.64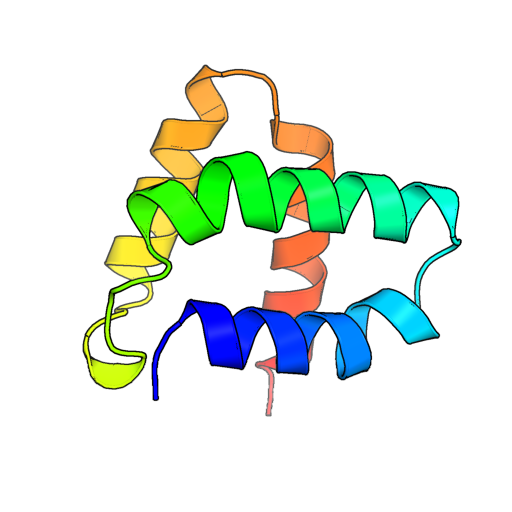6 1.00 38.16 81 VAL A O 1
#

Secondary structure (DSSP, 8-state):
-BHHHHHHHHIIIIITTTS-HHHHHHHHHHIIIIIIHHHTTSBGGG--HHHHHHHHHHHHTTT-HHHHHHHHHHHHHHT--

Sequence (81 aa):
MKYKEWLDVWFANYIEPSSKTKTCERYSEIIEKHLNVKLGEYELEELSPIVIQKYITELRRVVLLRNIQKVFRVYGRNLRV

Radius of gyration: 12.16 Å; chains: 1; bounding box: 29×27×26 Å

Foldseek 3Di:
DFPLVVVVVCLVPQPVVPHDPVLSVLVVCCCVVQVCVPRRRDDPVRDDPVNVVVSLVVVVVVPPNPSVVVVVVSVVVVPPD

pLDDT: mean 73.69, std 12.91, range [35.97, 88.31]